Protein AF-A0A5C8BZG2-F1 (afdb_monomer_lite)

Secondary structure (DSSP, 8-state):
-----------EEEEEEEE-TTGGGSHHHHHHHHHHHHHHTTTEEEEEEEESSHHHHHHHHHTTS-SEEE---

Sequence (73 aa):
MSFTVVHQASANDVTWCVYDVAGNQGDVVQLMKDYAIAAKSWGVNIQPKIYQNDEQAVQDYQAKKCDAVVASS

Structure (mmCIF, N/CA/C/O backbone):
data_AF-A0A5C8BZG2-F1
#
_entry.id   AF-A0A5C8BZG2-F1
#
loop_
_atom_site.group_PDB
_atom_site.id
_atom_site.type_symbol
_atom_site.label_atom_id
_atom_site.label_alt_id
_atom_site.label_comp_id
_atom_site.label_asym_id
_atom_site.label_entity_id
_atom_site.label_seq_id
_atom_site.pdbx_PDB_ins_code
_atom_site.Cartn_x
_atom_site.Cartn_y
_atom_site.Cartn_z
_atom_site.occupancy
_atom_site.B_iso_or_equiv
_atom_site.auth_seq_id
_atom_site.auth_comp_id
_atom_site.auth_asym_id
_atom_site.auth_atom_id
_atom_site.pdbx_PDB_model_num
ATOM 1 N N . MET A 1 1 ? -46.660 7.253 -1.909 1.00 43.06 1 MET A N 1
ATOM 2 C CA . MET A 1 1 ? -45.569 6.933 -0.965 1.00 43.06 1 MET A CA 1
ATOM 3 C C . MET A 1 1 ? -44.414 6.432 -1.810 1.00 43.06 1 MET A C 1
ATOM 5 O O . MET A 1 1 ? -44.473 5.308 -2.286 1.00 43.06 1 MET A O 1
ATOM 9 N N . SER A 1 2 ? -43.462 7.307 -2.124 1.00 51.28 2 SER A N 1
ATOM 10 C CA . SER A 1 2 ? -42.362 7.002 -3.042 1.00 51.28 2 SER A CA 1
ATOM 11 C C . SER A 1 2 ? -41.112 6.756 -2.211 1.00 51.28 2 SER A C 1
ATOM 13 O O . SER A 1 2 ? -40.589 7.685 -1.605 1.00 51.28 2 SER A O 1
ATOM 15 N N . PHE A 1 3 ? -40.677 5.502 -2.132 1.00 59.06 3 PHE A N 1
ATOM 16 C CA . PHE A 1 3 ? -39.412 5.143 -1.502 1.00 59.06 3 PHE A CA 1
ATOM 17 C C . PHE A 1 3 ? -38.295 5.375 -2.522 1.00 59.06 3 PHE A C 1
ATOM 19 O O . PHE A 1 3 ? -38.080 4.563 -3.419 1.00 59.06 3 PHE A O 1
ATOM 26 N N . THR A 1 4 ? -37.608 6.510 -2.424 1.00 61.06 4 THR A N 1
ATOM 27 C CA . THR A 1 4 ? -36.330 6.729 -3.104 1.00 61.06 4 THR A CA 1
ATOM 28 C C . THR A 1 4 ? -35.275 5.888 -2.396 1.00 61.06 4 THR A C 1
ATOM 30 O O . THR A 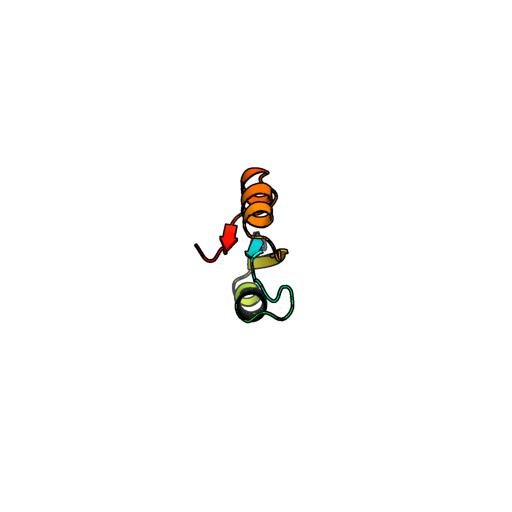1 4 ? -34.883 6.176 -1.267 1.00 61.06 4 THR A O 1
ATOM 33 N N . VAL A 1 5 ? -34.824 4.821 -3.051 1.00 62.00 5 VAL A N 1
ATOM 34 C CA . VAL A 1 5 ? -33.661 4.051 -2.605 1.00 62.00 5 VAL A CA 1
ATOM 35 C C . VAL A 1 5 ? -32.427 4.935 -2.788 1.00 62.00 5 VAL A C 1
ATOM 37 O O . VAL A 1 5 ? -31.947 5.120 -3.904 1.00 62.00 5 VAL A O 1
ATOM 40 N N . VAL A 1 6 ? -31.916 5.501 -1.696 1.00 57.97 6 VAL A N 1
ATOM 41 C CA . VAL A 1 6 ? -30.556 6.051 -1.641 1.00 57.97 6 VAL A CA 1
ATOM 42 C C . VAL A 1 6 ? -29.599 4.867 -1.572 1.00 57.97 6 VAL A C 1
ATOM 44 O O . VAL A 1 6 ? -29.345 4.314 -0.506 1.00 57.97 6 VAL A O 1
ATOM 47 N N . HIS A 1 7 ? -29.092 4.439 -2.727 1.00 52.31 7 HIS A N 1
ATOM 48 C CA . HIS A 1 7 ? -27.903 3.596 -2.777 1.00 52.31 7 HIS A CA 1
ATOM 49 C C . HIS A 1 7 ? -26.729 4.468 -2.305 1.00 52.31 7 HIS A C 1
ATOM 51 O O . HIS A 1 7 ? -26.167 5.238 -3.083 1.00 52.31 7 HIS A O 1
ATOM 57 N N . GLN A 1 8 ? -26.402 4.425 -1.010 1.00 51.53 8 GLN A N 1
ATOM 58 C CA . GLN A 1 8 ? -25.152 4.991 -0.506 1.00 51.53 8 GLN A CA 1
ATOM 59 C C . GLN A 1 8 ? -24.010 4.131 -1.050 1.00 51.53 8 GLN A C 1
ATOM 61 O O . GLN A 1 8 ? -23.626 3.131 -0.451 1.00 51.53 8 GLN A O 1
ATOM 66 N N . ALA A 1 9 ? -23.482 4.507 -2.213 1.00 56.66 9 ALA A N 1
ATOM 67 C CA . ALA A 1 9 ? -22.159 4.081 -2.632 1.00 56.66 9 ALA A CA 1
ATOM 68 C C . ALA A 1 9 ? -21.151 4.790 -1.719 1.00 56.66 9 ALA A C 1
ATOM 70 O O . ALA A 1 9 ? -20.619 5.847 -2.053 1.00 56.66 9 ALA A O 1
ATOM 71 N N . SER A 1 10 ? -20.963 4.255 -0.514 1.00 56.66 10 SER A N 1
ATOM 72 C CA . SER A 1 10 ? -19.841 4.622 0.339 1.00 56.66 10 SER A CA 1
ATOM 73 C C . SER A 1 10 ? -18.597 4.180 -0.413 1.00 56.66 10 SER A C 1
ATOM 75 O O . SER A 1 10 ? -18.313 2.984 -0.469 1.00 56.66 10 SER A O 1
ATOM 77 N N . ALA A 1 11 ? -17.916 5.117 -1.073 1.00 62.84 11 ALA A N 1
ATOM 78 C CA . ALA A 1 11 ? -16.632 4.806 -1.664 1.00 62.84 11 ALA A CA 1
ATOM 79 C C . ALA A 1 11 ? -15.733 4.317 -0.525 1.00 62.84 11 ALA A C 1
ATOM 81 O O . ALA A 1 11 ? -15.482 5.064 0.419 1.00 62.84 11 ALA A O 1
ATOM 82 N N . ASN A 1 12 ? -15.345 3.042 -0.553 1.00 80.62 12 ASN A N 1
ATOM 83 C CA . ASN A 1 12 ? -14.431 2.525 0.456 1.00 80.62 12 ASN A CA 1
ATOM 84 C C . ASN A 1 12 ? -13.062 3.111 0.127 1.00 80.62 12 ASN A C 1
ATOM 86 O O . ASN A 1 12 ? -12.417 2.687 -0.836 1.00 80.62 12 ASN A O 1
ATOM 90 N N . ASP A 1 13 ? -12.677 4.142 0.872 1.00 87.62 13 ASP A N 1
ATOM 91 C CA . ASP A 1 13 ? -11.341 4.709 0.805 1.00 87.62 13 ASP A CA 1
ATOM 92 C C . ASP A 1 13 ? -10.379 3.707 1.442 1.00 87.62 13 ASP A C 1
ATOM 94 O O . ASP A 1 13 ? -10.524 3.349 2.610 1.00 87.62 13 ASP A O 1
ATOM 98 N N . VAL A 1 14 ? -9.416 3.229 0.659 1.00 90.75 14 VAL A N 1
ATOM 99 C CA . VAL A 1 14 ? -8.414 2.264 1.117 1.00 90.75 14 VAL A CA 1
ATOM 100 C C . VAL A 1 14 ? -7.037 2.823 0.803 1.00 90.75 14 VAL A C 1
ATOM 102 O O . VAL A 1 14 ? -6.734 3.147 -0.344 1.00 90.75 14 VAL A O 1
ATOM 105 N N . THR A 1 15 ? -6.179 2.935 1.808 1.00 92.38 15 THR A N 1
ATOM 106 C CA . THR A 1 15 ? -4.810 3.430 1.638 1.00 92.38 15 THR A CA 1
ATOM 107 C C . THR A 1 15 ? -3.844 2.260 1.523 1.00 92.38 15 THR A C 1
ATOM 109 O O . THR A 1 15 ? -3.758 1.429 2.425 1.00 92.38 15 THR A O 1
ATOM 112 N N . TRP A 1 16 ? -3.079 2.193 0.435 1.00 91.88 16 TRP A N 1
ATOM 113 C CA . TRP A 1 16 ? -2.095 1.128 0.210 1.00 91.88 16 TRP A CA 1
ATOM 114 C C . TRP A 1 16 ? -0.677 1.674 0.299 1.00 91.88 16 TRP A C 1
ATOM 116 O O . TRP A 1 16 ? -0.323 2.588 -0.433 1.00 91.88 16 TRP A O 1
ATOM 126 N N . CYS A 1 17 ? 0.148 1.108 1.171 1.00 93.25 17 CYS A N 1
ATOM 127 C CA . CYS A 1 17 ? 1.579 1.376 1.218 1.00 93.25 17 CYS A CA 1
ATOM 128 C C . CYS A 1 17 ? 2.261 0.525 0.141 1.00 93.25 17 CYS A C 1
ATOM 130 O O . CYS A 1 17 ? 2.368 -0.686 0.292 1.00 93.25 17 CYS A O 1
ATOM 132 N N . VAL A 1 18 ? 2.697 1.133 -0.955 1.00 92.31 18 VAL A N 1
ATOM 133 C CA . VAL A 1 18 ? 3.326 0.446 -2.086 1.00 92.31 18 VAL A CA 1
ATOM 134 C C . VAL A 1 18 ? 4.819 0.726 -2.064 1.00 92.31 18 VAL A C 1
ATOM 136 O O . VAL A 1 18 ? 5.241 1.859 -2.295 1.00 92.31 18 VAL A O 1
ATOM 139 N N . TYR A 1 19 ? 5.612 -0.299 -1.771 1.00 92.31 19 TYR A N 1
ATOM 140 C CA . TYR A 1 19 ? 7.060 -0.243 -1.883 1.00 92.31 19 TYR A CA 1
ATOM 141 C C . TYR A 1 19 ? 7.507 -0.607 -3.296 1.00 92.31 19 TYR A C 1
ATOM 143 O O . TYR A 1 19 ? 7.063 -1.605 -3.864 1.00 92.31 19 TYR A O 1
ATOM 151 N N . ASP A 1 20 ? 8.417 0.200 -3.828 1.00 90.19 20 ASP A N 1
ATOM 152 C CA . ASP A 1 20 ? 9.077 -0.051 -5.097 1.00 90.19 20 ASP A CA 1
ATOM 153 C C . ASP A 1 20 ? 10.473 0.584 -5.092 1.00 90.19 20 ASP A C 1
ATOM 155 O O . ASP A 1 20 ? 10.631 1.771 -4.792 1.00 90.19 20 ASP A O 1
ATOM 159 N N . VAL A 1 21 ? 11.495 -0.194 -5.453 1.00 87.38 21 VAL A N 1
ATOM 160 C CA . VAL A 1 21 ? 12.894 0.263 -5.527 1.00 87.38 21 VAL A CA 1
ATOM 161 C C . VAL A 1 21 ? 13.073 1.447 -6.481 1.00 87.38 21 VAL A C 1
ATOM 163 O O . VAL A 1 21 ? 13.848 2.366 -6.205 1.00 87.38 21 VAL A O 1
ATOM 166 N N . ALA A 1 22 ? 12.321 1.473 -7.583 1.00 88.19 22 ALA A N 1
ATOM 167 C CA . ALA A 1 22 ? 12.320 2.560 -8.558 1.00 88.19 22 ALA A CA 1
ATOM 168 C C . ALA A 1 22 ? 11.366 3.705 -8.158 1.00 88.19 22 ALA A C 1
ATOM 170 O O . ALA A 1 22 ? 11.271 4.728 -8.846 1.00 88.19 22 ALA A O 1
ATOM 171 N N . GLY A 1 23 ? 10.678 3.569 -7.020 1.00 86.44 23 GLY A N 1
ATOM 172 C CA . GLY A 1 23 ? 9.756 4.554 -6.477 1.00 86.44 23 GLY A CA 1
ATOM 173 C C . GLY A 1 23 ? 8.580 4.805 -7.410 1.00 86.44 23 GLY A C 1
ATOM 174 O O . GLY A 1 23 ? 7.968 3.888 -7.942 1.00 86.44 23 GLY A O 1
ATOM 175 N N . ASN A 1 24 ? 8.251 6.078 -7.641 1.00 86.81 24 ASN A N 1
ATOM 176 C CA . ASN A 1 24 ? 7.050 6.456 -8.395 1.00 86.81 24 ASN A CA 1
ATOM 177 C C . ASN A 1 24 ? 7.027 5.983 -9.865 1.00 86.81 24 ASN A C 1
ATOM 179 O O . ASN A 1 24 ? 5.961 6.011 -10.486 1.00 86.81 24 ASN A O 1
ATOM 183 N N . GLN A 1 25 ? 8.187 5.607 -10.409 1.00 87.56 25 GLN A N 1
ATOM 184 C CA . GLN A 1 25 ? 8.371 5.130 -11.784 1.00 87.56 25 GLN A CA 1
ATOM 185 C C . GLN A 1 25 ? 8.546 3.613 -11.875 1.00 87.56 25 GLN A C 1
ATOM 187 O O . GLN A 1 25 ? 8.805 3.101 -12.962 1.00 87.56 25 GLN A O 1
ATOM 192 N N . GLY A 1 26 ? 8.457 2.905 -10.754 1.00 87.81 26 GLY A N 1
ATOM 193 C CA . GLY A 1 26 ? 8.573 1.465 -10.774 1.00 87.81 26 GLY A CA 1
ATOM 194 C C . GLY A 1 26 ? 7.313 0.769 -11.271 1.00 87.81 26 GLY A C 1
ATOM 195 O O . GLY A 1 26 ? 6.219 1.343 -11.358 1.00 87.81 26 GLY A O 1
ATOM 196 N N . ASP A 1 27 ? 7.507 -0.476 -11.670 1.00 89.81 27 ASP A N 1
ATOM 197 C CA . ASP A 1 27 ? 6.502 -1.334 -12.277 1.00 89.81 27 ASP A CA 1
ATOM 198 C C . ASP A 1 27 ? 5.390 -1.691 -11.290 1.00 89.81 27 ASP A C 1
ATOM 200 O O . ASP A 1 27 ? 4.211 -1.667 -11.659 1.00 89.81 27 ASP A O 1
ATOM 204 N N . VAL A 1 28 ? 5.737 -1.928 -10.023 1.00 89.62 28 VAL A N 1
ATOM 205 C CA . VAL A 1 28 ? 4.766 -2.216 -8.961 1.00 89.62 28 VAL A CA 1
ATOM 206 C C . VAL A 1 28 ? 3.879 -1.000 -8.728 1.00 89.62 28 VAL A C 1
ATOM 208 O O . VAL A 1 28 ? 2.654 -1.118 -8.682 1.00 89.62 28 VAL A O 1
ATOM 211 N N . VAL A 1 29 ? 4.463 0.195 -8.640 1.00 91.12 29 VAL A N 1
ATOM 212 C CA . VAL A 1 29 ? 3.685 1.431 -8.473 1.00 91.12 29 VAL A CA 1
ATOM 213 C C . VAL A 1 29 ? 2.769 1.690 -9.662 1.00 91.12 29 VAL A C 1
ATOM 215 O O . VAL A 1 29 ? 1.618 2.091 -9.466 1.00 91.12 29 VAL A O 1
ATOM 218 N N . GLN A 1 30 ? 3.259 1.488 -10.884 1.00 92.19 30 GLN A N 1
ATOM 219 C CA . GLN A 1 30 ? 2.457 1.706 -12.083 1.00 92.19 30 GLN A CA 1
ATOM 220 C C . GLN A 1 30 ? 1.262 0.746 -12.126 1.00 92.19 30 GLN A C 1
ATOM 222 O O . GLN A 1 30 ? 0.128 1.195 -12.301 1.00 92.19 30 GLN A O 1
ATOM 227 N N . LEU A 1 31 ? 1.488 -0.536 -11.832 1.00 91.50 31 LEU A N 1
ATOM 228 C CA . LEU A 1 31 ? 0.426 -1.533 -11.704 1.00 91.50 31 LEU A CA 1
ATOM 229 C C . LEU A 1 31 ? -0.602 -1.145 -10.630 1.00 91.50 31 LEU A C 1
ATOM 231 O O . LEU A 1 31 ? -1.808 -1.251 -10.855 1.00 91.50 31 LEU A O 1
ATOM 235 N N . MET A 1 32 ? -0.150 -0.664 -9.468 1.00 91.12 32 MET A N 1
ATOM 236 C CA . MET A 1 32 ? -1.049 -0.259 -8.380 1.00 91.12 32 MET A CA 1
ATOM 237 C C . MET A 1 32 ? -1.885 0.973 -8.732 1.00 91.12 32 MET A C 1
ATOM 239 O O . MET A 1 32 ? -3.046 1.057 -8.331 1.00 91.12 32 MET A O 1
ATOM 243 N N . LYS A 1 33 ? -1.344 1.917 -9.509 1.00 90.38 33 LYS A N 1
ATOM 244 C CA . LYS A 1 33 ? -2.112 3.060 -10.028 1.00 90.38 33 LYS A CA 1
ATOM 245 C C . LYS A 1 33 ? -3.192 2.608 -11.004 1.00 90.38 33 LYS A C 1
ATOM 247 O O . LYS A 1 33 ? -4.331 3.059 -10.889 1.00 90.38 33 LYS A O 1
ATOM 252 N N . ASP A 1 34 ? -2.861 1.701 -11.915 1.00 92.50 34 ASP A N 1
ATOM 253 C CA . ASP A 1 34 ? -3.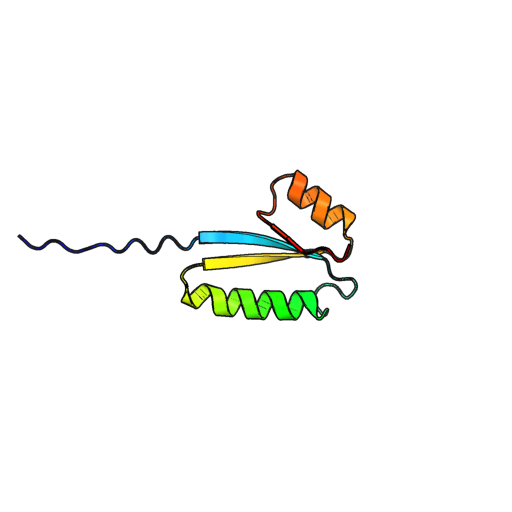823 1.162 -12.879 1.00 92.50 34 ASP A CA 1
ATOM 254 C C . ASP A 1 34 ? -4.933 0.378 -12.163 1.00 92.50 34 ASP A C 1
ATOM 256 O O . ASP A 1 34 ? -6.120 0.549 -12.457 1.00 92.50 34 ASP A O 1
ATOM 260 N N . TYR A 1 35 ? -4.574 -0.394 -11.134 1.00 90.19 35 TYR A N 1
ATOM 261 C CA . TYR A 1 35 ? -5.543 -1.073 -10.278 1.00 90.19 35 TYR A CA 1
ATOM 262 C C . TYR A 1 35 ? -6.424 -0.089 -9.498 1.00 90.19 35 TYR A C 1
ATOM 264 O O . TYR A 1 35 ? -7.639 -0.265 -9.442 1.00 90.19 35 TYR A O 1
ATOM 272 N N . ALA A 1 36 ? -5.850 0.987 -8.953 1.00 91.06 36 ALA A N 1
ATOM 273 C CA . ALA A 1 36 ? -6.609 2.042 -8.284 1.00 91.06 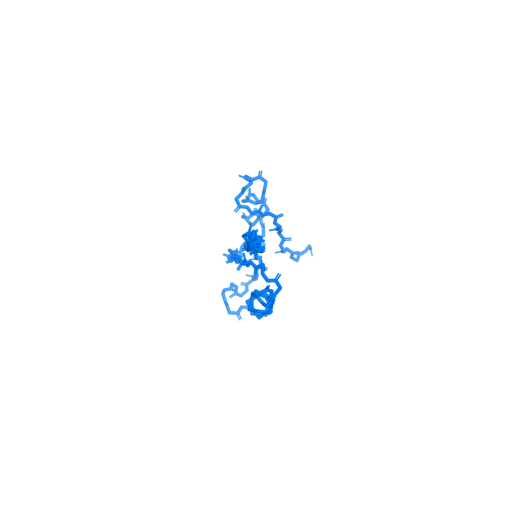36 ALA A CA 1
ATOM 274 C C . ALA A 1 36 ? -7.620 2.712 -9.225 1.00 91.06 36 ALA A C 1
ATOM 276 O O . ALA A 1 36 ? -8.728 3.044 -8.805 1.00 91.06 36 ALA A O 1
ATOM 277 N N . ILE A 1 37 ? -7.274 2.886 -10.503 1.00 91.88 37 ILE A N 1
ATOM 278 C CA . ILE A 1 37 ? -8.196 3.399 -11.523 1.00 91.88 37 ILE A CA 1
ATOM 279 C C . ILE A 1 37 ? -9.325 2.395 -11.779 1.00 91.88 37 ILE A C 1
ATOM 281 O O . ILE A 1 37 ? -10.491 2.791 -11.793 1.00 91.88 37 ILE A O 1
ATOM 285 N N . ALA A 1 38 ? -9.010 1.108 -11.934 1.00 91.75 38 ALA A N 1
ATOM 286 C CA . ALA A 1 38 ? -10.014 0.065 -12.145 1.00 91.75 38 ALA A CA 1
ATOM 287 C C . ALA A 1 38 ? -10.970 -0.076 -10.946 1.00 91.75 38 ALA A C 1
ATOM 289 O O . ALA A 1 38 ? -12.188 -0.156 -11.128 1.00 91.75 38 ALA A O 1
ATOM 290 N N . ALA A 1 39 ? -10.443 -0.017 -9.722 1.00 90.06 39 ALA A N 1
ATOM 291 C CA . ALA A 1 39 ? -11.194 -0.147 -8.474 1.00 90.06 39 ALA A CA 1
ATOM 292 C C . ALA A 1 39 ? -12.253 0.953 -8.285 1.00 90.06 39 ALA A C 1
ATOM 294 O O . ALA A 1 39 ? -13.298 0.705 -7.676 1.00 90.06 39 ALA A O 1
ATOM 295 N N . LYS A 1 40 ? -12.057 2.134 -8.890 1.00 88.19 40 LYS A N 1
ATOM 296 C CA . LYS A 1 40 ? -13.072 3.202 -8.895 1.00 88.19 40 LYS A CA 1
ATOM 297 C C . LYS A 1 40 ? -14.386 2.749 -9.524 1.00 88.19 40 LYS A C 1
ATOM 299 O O . LYS A 1 40 ? -15.444 3.166 -9.062 1.00 88.19 40 LYS A O 1
ATOM 304 N N . SER A 1 41 ? -14.342 1.869 -10.530 1.00 87.19 41 SER A N 1
ATOM 305 C CA . SER A 1 41 ? -15.556 1.313 -11.150 1.00 87.19 41 SER A CA 1
ATOM 306 C C . SER A 1 41 ? -16.368 0.431 -10.195 1.00 87.19 41 SER A C 1
ATOM 308 O O . SER A 1 41 ? -17.571 0.269 -10.376 1.00 87.19 41 SER A O 1
ATOM 310 N N . TRP A 1 42 ? -15.728 -0.093 -9.149 1.00 85.38 42 TRP A N 1
ATOM 311 C CA . TRP A 1 42 ? -16.349 -0.905 -8.103 1.00 85.38 42 TRP A CA 1
ATOM 312 C C . TRP A 1 42 ? -16.759 -0.077 -6.879 1.00 85.38 42 TRP A C 1
ATOM 314 O O . TRP A 1 42 ? -17.194 -0.638 -5.878 1.00 85.38 42 TRP A O 1
ATOM 324 N N . GLY A 1 43 ? -16.613 1.253 -6.936 1.00 86.50 43 GLY A N 1
ATOM 325 C CA . GLY A 1 43 ? -16.867 2.131 -5.794 1.00 86.50 43 GLY A CA 1
ATOM 326 C C . GLY A 1 43 ? -15.801 2.019 -4.701 1.00 86.50 43 GLY A C 1
ATOM 327 O O . GLY A 1 43 ? -16.100 2.239 -3.534 1.00 86.50 43 GLY A O 1
ATOM 328 N N . VAL A 1 44 ? -14.564 1.658 -5.045 1.00 89.88 44 VAL A N 1
ATOM 329 C CA . VAL A 1 44 ? -13.428 1.646 -4.111 1.00 89.88 44 VAL A CA 1
ATOM 330 C C . VAL A 1 44 ? -12.436 2.712 -4.549 1.00 89.88 44 VAL A C 1
ATOM 332 O O . VAL A 1 44 ? -12.056 2.783 -5.718 1.00 89.88 44 VAL A O 1
ATOM 335 N N . ASN A 1 45 ? -12.006 3.555 -3.619 1.00 90.19 45 ASN A N 1
ATOM 336 C CA . ASN A 1 45 ? -11.037 4.603 -3.894 1.00 90.19 45 ASN A CA 1
ATOM 337 C C . ASN A 1 45 ? -9.709 4.241 -3.234 1.00 90.19 45 ASN A C 1
ATOM 339 O O . ASN A 1 45 ? -9.507 4.427 -2.036 1.00 90.19 45 ASN A O 1
ATOM 343 N N . ILE A 1 46 ? -8.799 3.698 -4.037 1.00 91.44 46 ILE A N 1
ATOM 344 C CA . ILE A 1 46 ? -7.481 3.294 -3.559 1.00 91.44 46 ILE A CA 1
ATOM 345 C C . ILE A 1 46 ? -6.543 4.502 -3.606 1.00 91.44 46 ILE A C 1
ATOM 347 O O . ILE A 1 46 ? -6.385 5.140 -4.648 1.00 91.44 46 ILE A O 1
ATOM 351 N N . GLN A 1 47 ? -5.907 4.796 -2.476 1.00 90.62 47 GLN A N 1
ATOM 352 C CA . GLN A 1 47 ? -4.924 5.863 -2.306 1.00 90.62 47 GLN A CA 1
ATOM 353 C C . GLN A 1 47 ? -3.539 5.238 -2.071 1.00 90.62 47 GLN A C 1
ATOM 355 O O . GLN A 1 47 ? -3.176 4.949 -0.927 1.00 90.62 47 GLN A O 1
ATOM 360 N N . PRO A 1 48 ? -2.761 4.969 -3.135 1.00 90.94 48 PRO A N 1
ATOM 361 C CA . PRO A 1 48 ? -1.436 4.386 -2.989 1.00 90.94 48 PRO A CA 1
ATOM 362 C C . PRO A 1 48 ? -0.436 5.426 -2.461 1.00 90.94 48 PRO A C 1
ATOM 364 O O . PRO A 1 48 ? -0.204 6.464 -3.083 1.00 90.94 48 PRO A O 1
ATOM 367 N N . LYS A 1 49 ? 0.193 5.130 -1.325 1.00 91.38 49 LYS A N 1
ATOM 368 C CA . LYS A 1 49 ? 1.381 5.813 -0.807 1.00 91.38 49 LYS A CA 1
ATOM 369 C C . LYS A 1 49 ? 2.620 5.074 -1.273 1.00 91.38 49 LYS A C 1
ATOM 371 O O . LYS A 1 49 ? 2.763 3.889 -1.004 1.00 91.38 49 LYS A O 1
ATOM 376 N N . ILE A 1 50 ? 3.504 5.777 -1.963 1.00 92.19 50 ILE A N 1
ATOM 377 C CA . ILE A 1 50 ? 4.671 5.176 -2.604 1.00 92.19 50 ILE A CA 1
ATOM 378 C C . ILE A 1 50 ? 5.886 5.317 -1.695 1.00 92.19 50 ILE A C 1
ATOM 380 O O . ILE A 1 50 ? 6.198 6.422 -1.250 1.00 92.19 50 ILE A O 1
ATOM 384 N N . TYR A 1 51 ? 6.586 4.210 -1.473 1.00 91.31 51 TYR A N 1
ATOM 385 C CA . TYR A 1 51 ? 7.789 4.129 -0.654 1.00 91.31 51 TYR A CA 1
ATOM 386 C C . TYR A 1 51 ? 8.940 3.537 -1.466 1.00 91.31 51 TYR A C 1
ATOM 388 O O . TYR A 1 51 ? 8.745 2.614 -2.249 1.00 91.31 51 TYR A O 1
ATOM 396 N N . GLN A 1 52 ? 10.150 4.056 -1.259 1.00 91.19 52 GLN A N 1
ATOM 397 C CA . GLN A 1 52 ? 11.384 3.506 -1.845 1.00 91.19 52 GLN A CA 1
ATOM 398 C C . GLN A 1 52 ? 12.182 2.639 -0.872 1.00 91.19 52 G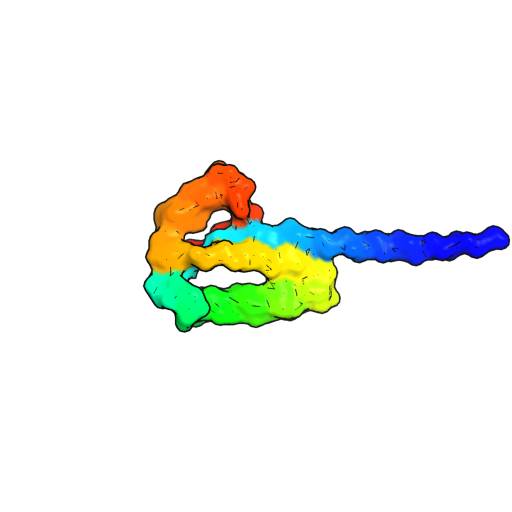LN A C 1
ATOM 400 O O . GLN A 1 52 ? 13.209 2.077 -1.242 1.00 91.19 52 GLN A O 1
ATOM 405 N N . ASN A 1 53 ? 11.735 2.557 0.378 1.00 89.06 53 ASN A N 1
ATOM 406 C CA . ASN A 1 53 ? 12.302 1.719 1.422 1.00 89.06 53 ASN A CA 1
ATOM 407 C C . ASN A 1 53 ? 11.157 0.872 2.008 1.00 89.06 53 ASN A C 1
ATOM 409 O O . ASN A 1 53 ? 10.075 1.394 2.294 1.00 89.06 53 ASN A O 1
ATOM 413 N N . ASP A 1 54 ? 11.373 -0.436 2.100 1.00 87.12 54 ASP A N 1
ATOM 414 C CA . ASP A 1 54 ? 10.372 -1.415 2.521 1.00 87.12 54 ASP A CA 1
ATOM 415 C C . ASP A 1 54 ? 10.106 -1.310 4.026 1.00 87.12 54 ASP A C 1
ATOM 417 O O . ASP A 1 54 ? 8.948 -1.332 4.445 1.00 87.12 54 ASP A O 1
ATOM 421 N N . GLU A 1 55 ? 11.144 -1.080 4.834 1.00 90.12 55 GLU A N 1
ATOM 422 C CA . GLU A 1 55 ? 11.036 -0.831 6.272 1.00 90.12 55 GLU A CA 1
ATOM 423 C C . GLU A 1 55 ? 10.115 0.360 6.548 1.00 90.12 55 GLU A C 1
ATOM 425 O O . GLU A 1 55 ? 9.258 0.271 7.423 1.00 90.12 55 GLU A O 1
ATOM 430 N N . GLN A 1 56 ? 10.217 1.447 5.776 1.00 90.94 56 GLN A N 1
ATOM 431 C CA . GLN A 1 56 ? 9.323 2.602 5.901 1.00 90.94 56 GLN A CA 1
ATOM 432 C C . GLN A 1 56 ? 7.871 2.248 5.564 1.00 90.94 56 GLN A C 1
ATOM 434 O O . GLN A 1 56 ? 6.960 2.677 6.273 1.00 90.94 56 GLN A O 1
ATOM 439 N N . ALA A 1 57 ? 7.642 1.450 4.517 1.00 90.06 57 ALA A N 1
ATOM 440 C CA . ALA A 1 57 ? 6.302 0.999 4.145 1.00 90.06 57 ALA A CA 1
ATOM 441 C C . ALA A 1 57 ? 5.684 0.110 5.239 1.00 90.06 57 ALA A C 1
ATOM 443 O O . ALA A 1 57 ? 4.522 0.287 5.612 1.00 90.06 57 ALA A O 1
ATOM 444 N N . VAL A 1 58 ? 6.474 -0.811 5.802 1.00 90.88 58 VAL A N 1
ATOM 445 C CA . VAL A 1 58 ? 6.056 -1.688 6.903 1.00 90.88 58 VAL A CA 1
ATOM 446 C C . VAL A 1 58 ? 5.825 -0.884 8.181 1.00 90.88 58 VAL A C 1
ATOM 448 O O . VAL A 1 58 ? 4.821 -1.093 8.857 1.00 90.88 58 VAL A O 1
ATOM 451 N N . GLN A 1 59 ? 6.699 0.066 8.511 1.00 92.25 59 GLN A N 1
ATOM 452 C CA . GLN A 1 59 ? 6.537 0.950 9.666 1.00 92.25 59 GLN A CA 1
ATOM 453 C C . GLN A 1 59 ? 5.257 1.779 9.571 1.00 92.25 59 GLN A C 1
ATOM 455 O 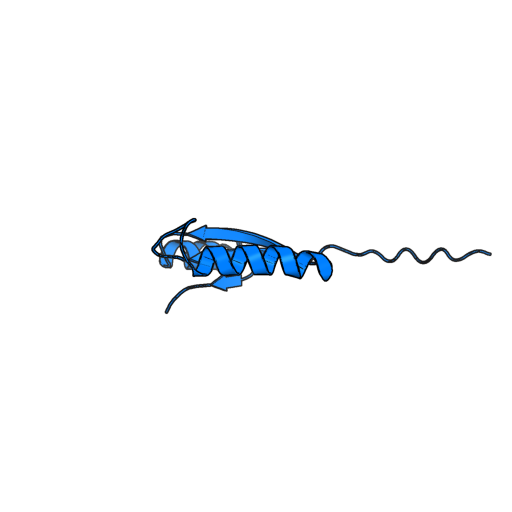O . GLN A 1 59 ? 4.517 1.867 10.550 1.00 92.25 59 GLN A O 1
ATOM 460 N N . ASP A 1 60 ? 4.958 2.355 8.406 1.00 91.69 60 ASP A N 1
ATOM 461 C CA . ASP A 1 60 ? 3.745 3.148 8.212 1.00 91.69 60 ASP A CA 1
ATOM 462 C C . ASP A 1 60 ? 2.476 2.280 8.226 1.00 91.69 60 ASP A C 1
ATOM 464 O O . ASP A 1 60 ? 1.445 2.710 8.755 1.00 91.69 60 ASP A O 1
ATOM 468 N N . TYR A 1 61 ? 2.554 1.036 7.749 1.00 91.81 61 TYR A N 1
ATOM 469 C CA . TYR A 1 61 ? 1.489 0.048 7.924 1.00 91.81 61 TYR A CA 1
ATOM 470 C C . TYR A 1 61 ? 1.261 -0.294 9.407 1.00 91.81 61 TYR A C 1
ATOM 472 O O . TYR A 1 61 ? 0.133 -0.213 9.893 1.00 91.81 61 TYR A O 1
ATOM 480 N N . GLN A 1 62 ? 2.324 -0.575 10.168 1.00 91.69 62 GLN A N 1
ATOM 481 C CA . GLN A 1 62 ? 2.244 -0.827 11.617 1.00 91.69 62 GLN A CA 1
ATOM 482 C C . GLN A 1 62 ? 1.724 0.398 12.388 1.00 91.69 62 GLN A C 1
ATOM 484 O O . GLN A 1 62 ? 0.963 0.266 13.347 1.00 91.69 62 GLN A O 1
ATOM 489 N N . ALA A 1 63 ? 2.071 1.603 11.933 1.00 94.69 63 ALA A N 1
ATOM 490 C CA . ALA A 1 63 ? 1.550 2.868 12.444 1.00 94.69 63 ALA A CA 1
ATOM 491 C C . ALA A 1 63 ? 0.095 3.151 12.018 1.00 94.69 63 ALA A C 1
ATOM 493 O O . ALA A 1 63 ? -0.422 4.229 12.316 1.00 94.69 63 ALA A O 1
ATOM 494 N N . LYS A 1 64 ? -0.573 2.205 11.339 1.00 90.69 64 LYS A N 1
ATOM 495 C CA . LYS A 1 64 ? -1.959 2.297 10.849 1.00 90.69 64 LYS A CA 1
ATOM 496 C C . LYS A 1 64 ? -2.199 3.461 9.887 1.00 90.69 64 LYS A C 1
ATOM 498 O O . LYS A 1 64 ? -3.300 3.999 9.811 1.00 90.69 64 LYS A O 1
ATOM 503 N N . LYS A 1 65 ? -1.169 3.874 9.149 1.00 90.44 65 LYS A N 1
ATOM 504 C CA . LYS A 1 65 ? -1.285 4.902 8.102 1.00 90.44 65 LYS A CA 1
ATOM 50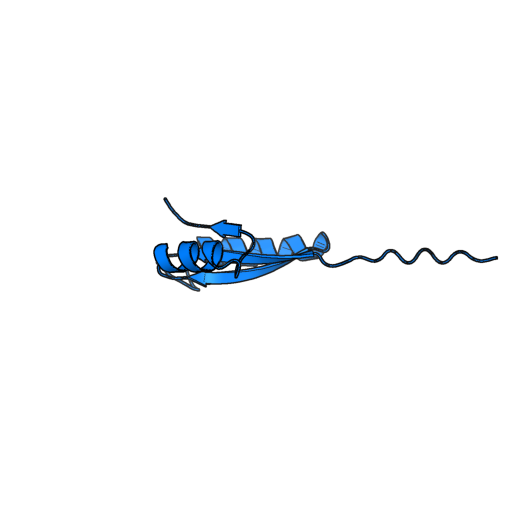5 C C . LYS A 1 65 ? -1.700 4.329 6.746 1.00 90.44 65 LYS A C 1
ATOM 507 O O . LYS A 1 65 ? -1.929 5.122 5.827 1.00 90.44 65 LYS A O 1
ATOM 512 N N . CYS A 1 66 ? -1.729 3.002 6.628 1.00 92.38 66 CYS A N 1
ATOM 513 C CA . CYS A 1 66 ? -2.130 2.230 5.459 1.00 92.38 66 CYS A CA 1
ATOM 514 C C . CYS A 1 66 ? -2.941 1.008 5.901 1.00 92.38 66 CYS A C 1
ATOM 516 O O . CYS A 1 66 ? -2.641 0.413 6.935 1.00 92.38 66 CYS A O 1
ATOM 518 N N . ASP A 1 67 ? -3.914 0.618 5.085 1.00 91.00 67 ASP A N 1
ATOM 519 C CA . ASP A 1 67 ? -4.771 -0.555 5.281 1.00 91.00 67 ASP A CA 1
ATOM 520 C C . ASP A 1 67 ? -4.151 -1.830 4.698 1.00 91.00 67 ASP A C 1
ATOM 522 O O . ASP A 1 67 ? -4.466 -2.938 5.124 1.00 91.00 67 ASP A O 1
ATOM 526 N N . ALA A 1 68 ? -3.253 -1.676 3.724 1.00 89.00 68 ALA A N 1
ATOM 527 C CA . ALA A 1 68 ? -2.475 -2.764 3.149 1.00 89.00 68 ALA A CA 1
ATOM 528 C C . ALA A 1 68 ? -1.052 -2.300 2.832 1.00 89.00 68 ALA A C 1
ATOM 530 O O . ALA A 1 68 ? -0.806 -1.107 2.636 1.00 89.00 68 ALA A O 1
ATOM 531 N N . VAL A 1 69 ? -0.127 -3.253 2.750 1.00 91.12 69 VAL A N 1
ATOM 532 C CA . VAL A 1 69 ? 1.256 -3.023 2.333 1.00 91.12 69 VAL A CA 1
ATOM 533 C C . VAL A 1 69 ? 1.626 -3.988 1.211 1.00 91.12 69 VAL A C 1
ATOM 535 O O . VAL A 1 69 ? 1.329 -5.178 1.278 1.00 91.12 69 VAL A O 1
ATOM 538 N N . VAL A 1 70 ? 2.260 -3.456 0.174 1.00 86.19 70 VAL A N 1
ATOM 539 C CA . VAL A 1 70 ? 2.871 -4.202 -0.922 1.00 86.19 70 VAL A CA 1
ATOM 540 C C . VAL A 1 70 ? 4.370 -4.028 -0.755 1.00 86.19 70 VAL A C 1
ATOM 542 O O . VAL A 1 70 ? 4.882 -2.935 -0.975 1.00 86.19 70 VAL A O 1
ATOM 545 N N . ALA A 1 71 ? 5.051 -5.083 -0.321 1.00 80.69 71 ALA A N 1
ATOM 546 C CA . ALA A 1 71 ? 6.500 -5.131 -0.177 1.00 80.69 71 ALA A CA 1
ATOM 547 C C . ALA A 1 71 ? 7.023 -6.384 -0.886 1.00 80.69 71 ALA A C 1
ATOM 549 O O . ALA A 1 71 ? 6.414 -7.451 -0.786 1.00 80.69 71 ALA A O 1
ATOM 550 N N . SER A 1 72 ? 8.125 -6.251 -1.624 1.00 67.06 72 SER A N 1
ATOM 551 C CA . SER A 1 72 ? 8.864 -7.393 -2.156 1.00 67.06 72 SER A CA 1
ATOM 552 C C . SER A 1 72 ? 9.701 -7.970 -1.017 1.00 67.06 72 SER A C 1
ATOM 554 O O . SER A 1 72 ? 10.727 -7.401 -0.658 1.00 67.06 72 SER A O 1
ATOM 556 N N . SER A 1 73 ? 9.188 -9.035 -0.406 1.00 54.66 73 SER A N 1
ATOM 557 C CA . SER A 1 73 ? 9.875 -9.853 0.602 1.00 54.66 73 SER A CA 1
ATOM 558 C C . SER A 1 73 ? 11.277 -10.286 0.188 1.00 54.66 73 SER A C 1
ATOM 560 O O . SER A 1 73 ? 11.420 -10.627 -1.011 1.00 54.66 73 SER A O 1
#

Foldseek 3Di:
DDDDPPPPLQAAEFEEEEEDLVWCPDPSNVVVVVVQVVCVVVSHHYHYDIDNDQVVSVVCVVVVVGPYYDDDD

pLDDT: mean 84.01, std 13.21, range [43.06, 94.69]

Radius of gyration: 15.62 Å; chains: 1; bounding box: 58×17×25 Å